Protein AF-A0A401TUB6-F1 (afdb_monomer)

Sequence (70 aa):
HWCEQTVELSRVEVISPRAEAQVPCASLYHYKLNGWRLDQEKMRAVYGGDNGISQYYTQSGPEALCFVHK

Organism: Chiloscyllium punctatum (NCBI:txid137246)

Radius of gyration: 20.33 Å; Cα contacts (8 Å, |Δi|>4): 69; chains: 1; bounding box: 29×37×64 Å

Mean predicted aligned error: 9.33 Å

pLDDT: mean 88.42, std 14.56, range [48.28, 98.0]

Structure (mmCIF, N/CA/C/O backbone):
data_AF-A0A401TUB6-F1
#
_entry.id   AF-A0A401TUB6-F1
#
loop_
_atom_site.group_PDB
_atom_site.id
_atom_site.type_symbol
_atom_site.label_atom_id
_atom_site.label_alt_id
_atom_site.label_comp_id
_atom_site.label_asym_id
_atom_site.label_entity_id
_atom_site.label_seq_id
_atom_site.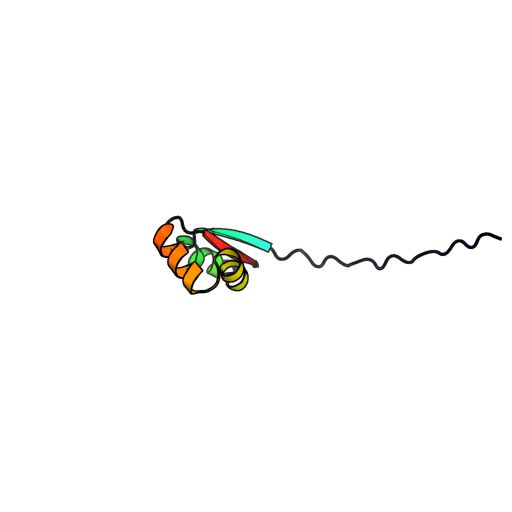pdbx_PDB_ins_code
_atom_site.Cartn_x
_atom_site.Cartn_y
_atom_site.Cartn_z
_atom_site.occupancy
_atom_site.B_iso_or_equiv
_atom_site.auth_seq_id
_atom_site.auth_comp_id
_atom_site.auth_asym_id
_atom_site.auth_atom_id
_atom_site.pdbx_PDB_model_num
ATOM 1 N N . HIS A 1 1 ? 21.212 -33.235 52.177 1.00 48.28 1 HIS A N 1
ATOM 2 C CA . HIS A 1 1 ? 20.726 -31.852 52.018 1.00 48.28 1 HIS A CA 1
ATOM 3 C C . HIS A 1 1 ? 20.569 -31.574 50.534 1.00 48.28 1 HIS A C 1
ATOM 5 O O . HIS A 1 1 ? 21.574 -31.516 49.842 1.00 48.28 1 HIS A O 1
ATOM 11 N N . TRP A 1 2 ? 19.336 -31.519 50.035 1.00 59.19 2 TRP A N 1
ATOM 12 C CA . TRP A 1 2 ? 19.031 -31.061 48.678 1.00 59.19 2 TRP A CA 1
ATOM 13 C C . TRP A 1 2 ? 18.346 -29.708 48.822 1.00 59.19 2 TRP A C 1
ATOM 15 O O . TRP A 1 2 ? 17.436 -29.573 49.635 1.00 59.19 2 TRP A O 1
ATOM 25 N N . CYS A 1 3 ? 18.864 -28.704 48.124 1.00 66.44 3 CYS A N 1
ATOM 26 C CA . CYS A 1 3 ? 18.315 -27.358 48.147 1.00 66.44 3 CYS A CA 1
ATOM 27 C C . CYS A 1 3 ? 17.352 -27.240 46.966 1.00 66.44 3 CYS A C 1
ATOM 29 O O . CYS A 1 3 ? 17.775 -27.373 45.817 1.00 66.44 3 CYS A O 1
ATOM 31 N N . GLU A 1 4 ? 16.071 -27.024 47.243 1.00 67.38 4 GLU A N 1
ATOM 32 C CA . GLU A 1 4 ? 15.107 -26.624 46.223 1.00 67.38 4 GLU A CA 1
ATOM 33 C C . GLU A 1 4 ? 15.297 -25.130 45.966 1.00 67.38 4 GLU A C 1
ATOM 35 O O . GLU A 1 4 ? 14.965 -24.285 46.795 1.00 67.38 4 GLU A O 1
ATOM 40 N N . GLN A 1 5 ? 15.907 -24.804 44.828 1.00 64.69 5 GLN A N 1
ATOM 41 C CA . GLN A 1 5 ? 16.046 -23.430 44.373 1.00 64.69 5 GLN A CA 1
ATOM 42 C C . GLN A 1 5 ? 14.819 -23.077 43.531 1.00 64.69 5 GLN A C 1
ATOM 44 O O . GLN A 1 5 ? 14.706 -23.483 42.374 1.00 64.69 5 GLN A O 1
ATOM 49 N N . THR A 1 6 ? 13.887 -22.331 44.115 1.00 65.75 6 THR A N 1
ATOM 50 C CA . THR A 1 6 ? 12.706 -21.832 43.405 1.00 65.75 6 THR A CA 1
ATOM 51 C C . THR A 1 6 ? 13.143 -20.733 42.439 1.00 65.75 6 THR A C 1
ATOM 53 O O . THR A 1 6 ? 13.451 -19.616 42.848 1.00 65.75 6 THR A O 1
ATOM 56 N N . VAL A 1 7 ? 13.231 -21.060 41.149 1.00 68.81 7 VAL A N 1
ATOM 57 C CA . VAL A 1 7 ? 13.496 -20.081 40.089 1.00 68.81 7 VAL A CA 1
ATOM 58 C C . VAL A 1 7 ? 12.207 -19.316 39.823 1.00 68.81 7 VAL A C 1
ATOM 60 O O . VAL A 1 7 ? 11.241 -19.863 39.292 1.00 68.81 7 VAL A O 1
ATOM 63 N N . GLU A 1 8 ? 12.192 -18.046 40.207 1.00 58.00 8 GLU A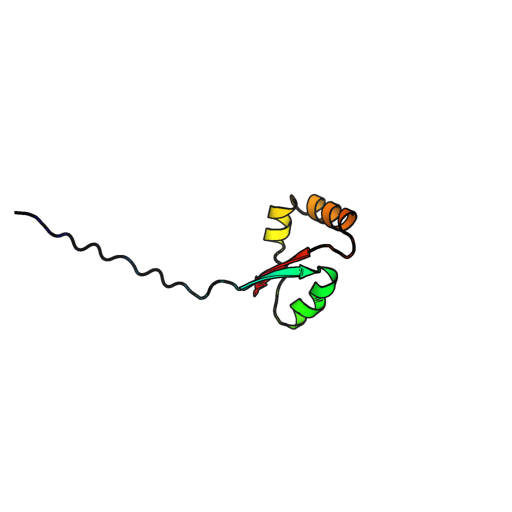 N 1
ATOM 64 C CA . GLU A 1 8 ? 11.104 -17.131 39.896 1.00 58.00 8 GLU A CA 1
ATOM 65 C C . GLU A 1 8 ? 11.168 -16.808 38.394 1.00 58.00 8 GLU A C 1
ATOM 67 O O . GLU A 1 8 ? 11.983 -16.010 37.930 1.00 58.00 8 GLU A O 1
ATOM 72 N N . LEU A 1 9 ? 10.363 -17.522 37.604 1.00 61.91 9 LEU A N 1
ATOM 73 C CA . LEU A 1 9 ? 10.203 -17.263 36.176 1.00 61.91 9 LEU A CA 1
ATOM 74 C C . LEU A 1 9 ? 9.591 -15.871 36.016 1.00 61.91 9 LEU A C 1
ATOM 76 O O . LEU A 1 9 ? 8.409 -15.668 36.298 1.00 61.91 9 LEU A O 1
ATOM 80 N N . SER A 1 10 ? 10.397 -14.911 35.565 1.00 64.19 10 SER A N 1
ATOM 81 C CA . SER A 1 10 ? 9.919 -13.582 35.206 1.00 64.19 10 SER A CA 1
ATOM 82 C C . SER A 1 10 ? 8.810 -13.720 34.161 1.00 64.19 10 SER A C 1
ATOM 84 O O . SER A 1 10 ? 9.011 -14.179 33.035 1.00 64.19 10 SER A O 1
ATOM 86 N N . ARG A 1 11 ? 7.586 -13.374 34.562 1.00 61.31 11 ARG A N 1
ATOM 87 C CA . ARG A 1 11 ? 6.412 -13.423 33.696 1.00 61.31 11 ARG A CA 1
ATOM 88 C C . ARG A 1 11 ? 6.565 -12.335 32.639 1.00 61.31 11 ARG A C 1
ATOM 90 O O . ARG A 1 11 ? 6.380 -11.159 32.933 1.00 61.31 11 ARG A O 1
ATOM 97 N N . VAL A 1 12 ? 6.918 -12.726 31.417 1.00 64.12 12 VAL A N 1
ATOM 98 C CA . VAL A 1 12 ? 6.909 -11.818 30.267 1.00 64.12 12 VAL A CA 1
ATOM 99 C C . VAL A 1 12 ? 5.459 -11.414 30.018 1.00 64.12 12 VAL A C 1
ATOM 101 O O . VAL A 1 12 ? 4.639 -12.220 29.577 1.00 64.12 12 VAL A O 1
ATOM 104 N N . GLU A 1 13 ? 5.124 -10.172 30.351 1.00 64.19 13 GLU A N 1
ATOM 105 C CA . GLU A 1 13 ? 3.854 -9.570 29.969 1.00 64.19 13 GLU A CA 1
ATOM 106 C C . GLU A 1 13 ? 3.843 -9.409 28.446 1.00 64.19 13 GLU A C 1
ATOM 108 O O . GLU A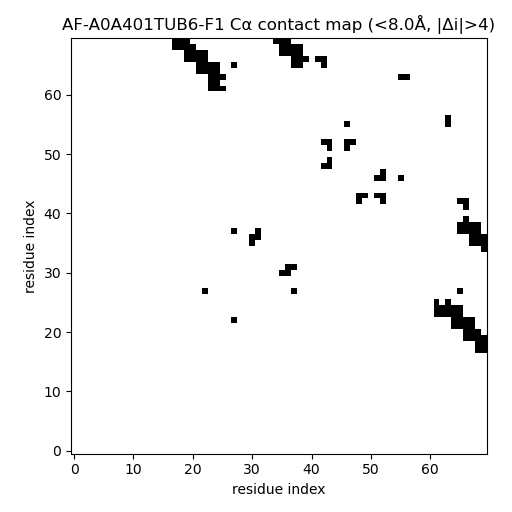 1 13 ? 4.538 -8.565 27.881 1.00 64.19 13 GLU A O 1
ATOM 113 N N . VAL A 1 14 ? 3.079 -10.261 27.758 1.00 63.41 14 VAL A N 1
ATOM 114 C CA . VAL A 1 14 ? 2.832 -10.116 26.322 1.00 63.41 14 VAL A CA 1
ATOM 115 C C . VAL A 1 14 ? 1.876 -8.941 26.145 1.00 63.41 14 VAL A C 1
ATOM 117 O O . VAL A 1 14 ? 0.655 -9.098 26.184 1.00 63.41 14 VAL A O 1
ATOM 120 N N . ILE A 1 15 ? 2.439 -7.745 25.981 1.00 62.56 15 ILE A N 1
ATOM 121 C CA . ILE A 1 15 ? 1.709 -6.582 25.472 1.00 62.56 15 ILE A CA 1
ATOM 122 C C . ILE A 1 15 ? 1.155 -6.998 24.103 1.00 62.56 15 ILE A C 1
ATOM 124 O O . ILE A 1 15 ? 1.890 -7.591 23.314 1.00 62.56 15 ILE A O 1
ATOM 128 N N . SER A 1 16 ? -0.145 -6.787 23.866 1.00 63.59 16 SER A N 1
ATOM 129 C CA . SER A 1 16 ? -0.890 -7.352 22.728 1.00 63.59 16 SER A CA 1
ATOM 130 C C . SER A 1 16 ? -0.069 -7.373 21.428 1.00 63.59 16 SER A C 1
ATOM 132 O O . SER A 1 16 ? 0.493 -6.327 21.083 1.00 63.59 16 SER A O 1
ATOM 134 N N . PRO A 1 17 ? -0.009 -8.501 20.689 1.00 73.12 17 PRO A N 1
ATOM 135 C CA . PRO A 1 17 ? 0.781 -8.577 19.466 1.00 73.12 17 PRO A CA 1
ATOM 136 C C . PRO A 1 17 ? 0.364 -7.466 18.505 1.00 73.12 17 PRO A C 1
ATOM 138 O O . PRO A 1 17 ? -0.829 -7.280 18.258 1.00 73.12 17 PRO A O 1
ATOM 141 N N . ARG A 1 18 ? 1.347 -6.734 17.971 1.00 83.88 18 ARG A N 1
ATOM 142 C CA . ARG A 1 18 ? 1.154 -5.794 16.859 1.00 83.88 18 ARG A CA 1
ATOM 143 C C . ARG A 1 18 ? 0.320 -6.490 15.782 1.00 83.88 18 ARG A C 1
ATOM 145 O O . ARG A 1 18 ? 0.672 -7.592 15.359 1.00 83.88 18 ARG A O 1
ATOM 152 N N . ALA A 1 19 ? -0.791 -5.887 15.366 1.00 89.75 19 ALA A N 1
ATOM 153 C CA . ALA A 1 19 ? -1.624 -6.497 14.339 1.00 89.75 19 ALA A CA 1
ATOM 154 C C . ALA A 1 19 ? -0.921 -6.313 12.992 1.00 89.75 19 ALA A C 1
ATOM 156 O O . ALA A 1 19 ? -0.611 -5.187 12.619 1.00 89.75 19 ALA A O 1
ATOM 157 N N . GLU A 1 20 ? -0.663 -7.397 12.263 1.00 94.62 20 GLU A N 1
ATOM 158 C CA . GLU A 1 20 ? 0.021 -7.378 10.965 1.00 94.62 20 GLU A CA 1
ATOM 159 C C . GLU A 1 20 ? -0.824 -8.075 9.895 1.00 94.62 20 GLU A C 1
ATOM 161 O O . GLU A 1 20 ? -1.489 -9.073 10.172 1.00 94.62 20 GLU A O 1
ATOM 166 N N . ALA A 1 21 ? -0.793 -7.565 8.663 1.00 95.81 21 ALA A N 1
ATOM 167 C CA . ALA A 1 21 ? -1.503 -8.158 7.532 1.00 95.81 21 ALA A CA 1
ATOM 168 C C . ALA A 1 21 ? -0.771 -7.929 6.201 1.00 95.81 21 ALA A C 1
ATOM 170 O O . ALA A 1 21 ? 0.017 -6.993 6.059 1.00 95.81 21 ALA A O 1
ATOM 171 N N . GLN A 1 22 ? -1.064 -8.780 5.214 1.00 97.31 22 GLN A N 1
ATOM 172 C CA . GLN A 1 22 ? -0.752 -8.543 3.803 1.00 97.31 22 GLN A CA 1
ATOM 173 C C . GLN A 1 22 ? -2.032 -8.140 3.082 1.00 97.31 22 GLN A C 1
ATOM 175 O O . GLN A 1 22 ? -3.064 -8.792 3.235 1.00 97.31 22 GLN A O 1
ATOM 180 N N . VAL A 1 23 ? -1.970 -7.054 2.321 1.00 97.31 23 VAL A N 1
ATOM 181 C CA . VAL A 1 23 ? -3.135 -6.471 1.647 1.00 97.31 23 VAL A CA 1
ATOM 182 C C . VAL A 1 23 ? -2.762 -6.085 0.222 1.00 97.31 23 VAL A C 1
ATOM 184 O O . VAL A 1 23 ? -1.596 -5.769 -0.012 1.00 97.31 23 VAL A O 1
ATOM 187 N N . PRO A 1 24 ? -3.704 -6.031 -0.732 1.00 97.69 24 PRO A N 1
ATOM 188 C CA . PRO A 1 24 ? -3.424 -5.455 -2.041 1.00 97.69 24 PRO A CA 1
ATOM 189 C C . PRO A 1 24 ? -2.897 -4.026 -1.891 1.00 97.69 24 PRO A C 1
ATOM 191 O O . PRO A 1 24 ? -3.546 -3.182 -1.263 1.00 97.69 24 PRO A O 1
ATOM 194 N N . CYS A 1 25 ? -1.741 -3.727 -2.482 1.00 96.44 25 CYS A N 1
ATOM 195 C CA . CYS A 1 25 ? -1.151 -2.390 -2.448 1.00 96.44 25 CYS A CA 1
ATOM 196 C C . CYS A 1 25 ? -2.104 -1.340 -3.038 1.00 96.44 25 CYS A C 1
ATOM 198 O O . CYS A 1 25 ? -2.169 -0.217 -2.539 1.00 96.44 25 CYS A O 1
ATOM 200 N N . ALA A 1 26 ? -2.919 -1.723 -4.027 1.00 95.88 26 ALA A N 1
ATOM 201 C CA . ALA A 1 26 ? -3.975 -0.880 -4.591 1.00 95.88 26 ALA A CA 1
ATOM 202 C C . ALA A 1 26 ? -5.036 -0.451 -3.555 1.00 95.88 26 ALA A C 1
ATOM 204 O O . ALA A 1 26 ? -5.632 0.616 -3.678 1.00 95.88 26 ALA A O 1
ATOM 205 N N . SER A 1 27 ? -5.249 -1.244 -2.502 1.00 96.75 27 SER A N 1
ATOM 206 C CA . SER A 1 27 ? -6.200 -0.946 -1.422 1.00 96.75 27 SER A CA 1
ATOM 207 C C . SER A 1 27 ? -5.562 -0.226 -0.230 1.00 96.75 27 SER A C 1
ATOM 209 O O . SER A 1 27 ? -6.256 0.087 0.740 1.00 96.75 27 SER A O 1
ATOM 211 N N . LEU A 1 28 ? -4.259 0.081 -0.276 1.00 96.12 28 LEU A N 1
ATOM 212 C CA . LEU A 1 28 ? -3.514 0.642 0.856 1.00 96.12 28 LEU A CA 1
ATOM 213 C C . LEU A 1 28 ? -4.132 1.942 1.397 1.00 96.12 28 LEU A C 1
ATOM 215 O O . LEU A 1 28 ? -4.0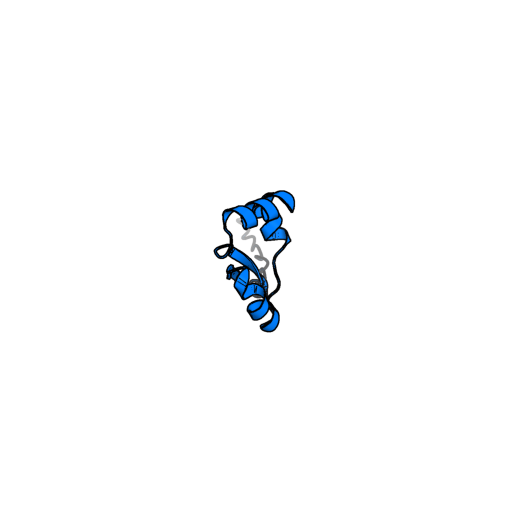86 2.187 2.601 1.00 96.12 28 LEU A O 1
ATOM 219 N N . TYR A 1 29 ? -4.739 2.761 0.533 1.00 96.62 29 TYR A N 1
ATOM 220 C CA . TYR A 1 29 ? -5.440 3.977 0.951 1.00 96.62 29 TYR A CA 1
ATOM 221 C C . TYR A 1 29 ? -6.589 3.681 1.931 1.00 96.62 29 TYR A C 1
ATOM 223 O O . TYR A 1 29 ? -6.666 4.311 2.985 1.00 96.62 29 TYR A O 1
ATOM 231 N N . HIS A 1 30 ? -7.421 2.669 1.658 1.00 97.75 30 HIS A N 1
ATOM 232 C CA . HIS A 1 30 ? -8.508 2.269 2.560 1.00 97.75 30 HIS A CA 1
ATOM 233 C C . HIS A 1 30 ? -7.980 1.754 3.902 1.00 97.75 30 HIS A C 1
ATOM 235 O O . HIS A 1 30 ? -8.524 2.084 4.954 1.00 97.75 30 HIS A O 1
ATOM 241 N N . TYR A 1 31 ? -6.887 0.988 3.895 1.00 97.38 31 TYR A N 1
ATOM 242 C CA . TYR A 1 31 ? -6.260 0.516 5.132 1.00 97.38 31 TYR A CA 1
ATOM 243 C C . TYR A 1 31 ? -5.692 1.675 5.959 1.00 97.38 31 TYR A C 1
ATOM 245 O O . TYR A 1 31 ? -5.916 1.721 7.172 1.0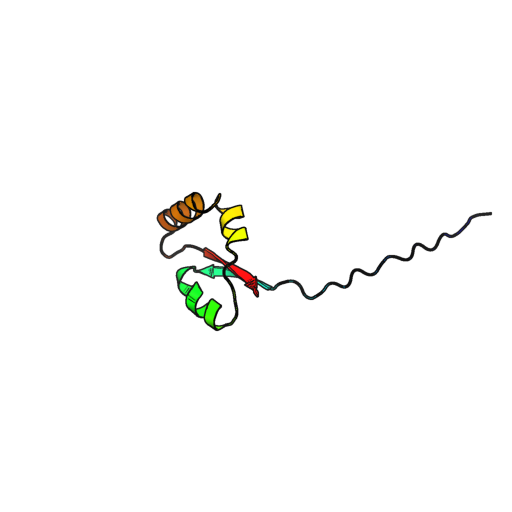0 97.38 31 TYR A O 1
ATOM 253 N N . LYS A 1 32 ? -5.054 2.660 5.311 1.00 97.00 32 LYS A N 1
ATOM 254 C CA . LYS A 1 32 ? -4.579 3.884 5.974 1.00 97.00 32 LYS A CA 1
ATOM 255 C C . LYS A 1 32 ? -5.710 4.645 6.669 1.00 97.00 32 LYS A C 1
ATOM 257 O O . LYS A 1 32 ? -5.538 5.050 7.816 1.00 97.00 32 LYS A O 1
ATOM 262 N N . LEU A 1 33 ? -6.877 4.773 6.031 1.00 97.94 33 LEU A N 1
ATOM 263 C CA . LEU A 1 33 ? -8.060 5.392 6.650 1.00 97.94 33 LEU A CA 1
ATOM 264 C C . LEU A 1 33 ? -8.563 4.628 7.888 1.00 97.94 33 LEU A C 1
ATOM 266 O O . LEU A 1 33 ? -9.108 5.237 8.802 1.00 97.94 33 LEU A O 1
ATOM 270 N N . ASN A 1 34 ? -8.331 3.315 7.960 1.00 96.62 34 ASN A N 1
ATOM 271 C CA . ASN A 1 34 ? -8.708 2.461 9.094 1.00 96.62 34 ASN A CA 1
ATOM 272 C C . ASN A 1 34 ? -7.616 2.352 10.185 1.00 96.62 34 ASN A C 1
ATOM 274 O O . ASN A 1 34 ? -7.687 1.498 11.082 1.00 96.62 34 ASN A O 1
ATOM 278 N N . GLY A 1 35 ? -6.601 3.219 10.124 1.00 96.00 35 GLY A N 1
ATOM 279 C CA . GLY A 1 35 ? -5.530 3.320 11.116 1.00 96.00 35 GLY A CA 1
ATOM 280 C C . GLY A 1 35 ? -4.361 2.358 10.904 1.00 96.00 35 GLY A C 1
ATOM 281 O O . GLY A 1 35 ? -3.505 2.263 11.779 1.00 96.00 35 GLY A O 1
ATOM 282 N N . TRP A 1 36 ? -4.306 1.658 9.770 1.00 97.62 36 TRP A N 1
ATOM 283 C CA . TRP A 1 36 ? -3.157 0.828 9.415 1.00 97.62 36 TRP A CA 1
ATOM 284 C C . TRP A 1 36 ? -2.030 1.666 8.815 1.00 97.62 36 TRP A C 1
ATOM 286 O O . TRP A 1 36 ? -2.253 2.698 8.177 1.00 97.62 36 TRP A O 1
ATOM 296 N N . ARG A 1 37 ? -0.796 1.197 8.972 1.00 97.38 37 ARG A N 1
ATOM 297 C CA . ARG A 1 37 ? 0.403 1.825 8.410 1.00 97.38 37 ARG A CA 1
ATOM 298 C C . ARG A 1 37 ? 1.129 0.833 7.514 1.00 97.38 37 ARG A C 1
ATOM 300 O O . ARG A 1 37 ? 1.157 -0.354 7.813 1.00 97.38 37 ARG A O 1
ATOM 307 N N . LEU A 1 38 ? 1.702 1.327 6.414 1.00 97.44 38 LEU A N 1
ATOM 308 C CA . LEU A 1 38 ? 2.574 0.529 5.551 1.00 97.44 38 LEU A CA 1
ATOM 309 C C . LEU A 1 38 ? 3.846 0.181 6.323 1.00 97.44 38 LEU A C 1
ATOM 311 O O . LEU A 1 38 ? 4.547 1.086 6.778 1.00 97.44 38 LEU A O 1
ATOM 315 N N . ASP A 1 39 ? 4.161 -1.104 6.409 1.00 97.25 39 ASP A N 1
ATOM 316 C CA . ASP A 1 39 ? 5.402 -1.581 7.000 1.00 97.25 39 ASP A CA 1
ATOM 317 C C . ASP A 1 39 ? 6.539 -1.508 5.972 1.00 97.25 39 ASP A C 1
ATOM 319 O O . ASP A 1 39 ? 6.874 -2.481 5.298 1.00 97.25 39 ASP A O 1
ATOM 323 N N . GLN A 1 40 ? 7.106 -0.312 5.794 1.00 96.38 40 GLN A N 1
ATOM 324 C CA . GLN A 1 40 ? 8.175 -0.101 4.814 1.00 96.38 40 GLN A CA 1
ATOM 325 C C . GLN A 1 40 ? 9.433 -0.908 5.133 1.00 96.38 40 GLN A C 1
ATOM 327 O O . GLN A 1 40 ? 10.132 -1.327 4.214 1.00 96.38 40 GLN A O 1
ATOM 332 N N . GLU A 1 41 ? 9.738 -1.117 6.412 1.00 97.00 41 GLU A N 1
ATOM 333 C CA . GLU A 1 41 ? 10.902 -1.902 6.818 1.00 97.00 41 GLU A CA 1
ATOM 334 C C . GLU A 1 41 ? 10.722 -3.359 6.412 1.00 97.00 41 GLU A C 1
ATOM 336 O O . GLU A 1 41 ? 11.617 -3.928 5.786 1.00 97.00 41 GLU A O 1
ATOM 341 N N . LYS A 1 42 ? 9.537 -3.930 6.644 1.00 96.88 42 LYS A N 1
ATOM 342 C CA . LYS A 1 42 ? 9.212 -5.283 6.188 1.00 96.88 42 LYS A CA 1
ATOM 343 C C . LYS A 1 42 ? 9.192 -5.390 4.665 1.00 96.88 42 LYS A C 1
ATOM 345 O O . LYS A 1 42 ? 9.732 -6.354 4.130 1.00 96.88 42 LYS A O 1
ATOM 350 N N . MET A 1 43 ? 8.670 -4.385 3.952 1.00 97.81 43 MET A N 1
ATOM 351 C CA . MET A 1 43 ? 8.771 -4.331 2.485 1.00 97.81 43 MET A CA 1
ATOM 352 C C . MET A 1 43 ? 10.240 -4.354 2.029 1.00 97.81 43 MET A C 1
ATOM 354 O O . MET A 1 43 ? 10.600 -5.140 1.156 1.00 97.81 43 MET A O 1
ATOM 358 N N . ARG A 1 44 ? 11.114 -3.540 2.638 1.00 97.88 44 ARG A N 1
ATOM 359 C CA . ARG A 1 44 ? 12.548 -3.503 2.296 1.00 97.88 44 ARG A CA 1
ATOM 360 C C . ARG A 1 44 ? 13.243 -4.818 2.630 1.00 97.88 44 ARG A C 1
ATOM 362 O O . ARG A 1 44 ? 14.047 -5.283 1.830 1.00 97.88 44 ARG A O 1
ATOM 369 N N . ALA A 1 45 ? 12.928 -5.418 3.773 1.00 97.81 45 ALA A N 1
ATOM 370 C CA . ALA A 1 45 ? 13.511 -6.685 4.196 1.00 97.81 45 ALA A CA 1
ATOM 371 C C . ALA A 1 45 ? 13.122 -7.838 3.258 1.00 97.81 45 ALA A C 1
ATOM 373 O O . ALA A 1 45 ? 13.973 -8.652 2.913 1.00 97.81 45 ALA A O 1
ATOM 374 N N . VAL A 1 46 ? 11.860 -7.891 2.817 1.00 97.62 46 VAL A N 1
ATOM 375 C CA . VAL A 1 46 ? 11.353 -8.963 1.946 1.00 97.62 46 VAL A CA 1
ATOM 376 C C . VAL A 1 46 ? 11.813 -8.794 0.500 1.00 97.62 46 VAL A C 1
ATOM 378 O O . VAL A 1 46 ? 12.191 -9.777 -0.132 1.00 97.62 46 VAL A O 1
ATOM 381 N N . TYR A 1 47 ? 11.797 -7.568 -0.029 1.00 97.19 47 TYR A N 1
ATOM 382 C CA . TYR A 1 47 ? 12.059 -7.331 -1.452 1.00 97.19 47 TYR A CA 1
ATOM 383 C C . TYR A 1 47 ? 13.484 -6.861 -1.761 1.00 97.19 47 TYR A C 1
ATOM 385 O O . TYR A 1 47 ? 13.828 -6.761 -2.930 1.00 97.19 47 TYR A O 1
ATOM 393 N N . GLY A 1 48 ? 14.336 -6.610 -0.763 1.00 96.00 48 GLY A N 1
ATOM 394 C CA . GLY A 1 48 ? 15.733 -6.211 -0.988 1.00 96.00 48 GLY A CA 1
ATOM 395 C C . GLY A 1 48 ? 15.928 -4.701 -1.156 1.00 96.00 48 GLY A C 1
ATOM 396 O O . GLY A 1 48 ? 16.665 -4.248 -2.031 1.00 96.00 48 GLY A O 1
ATOM 397 N N 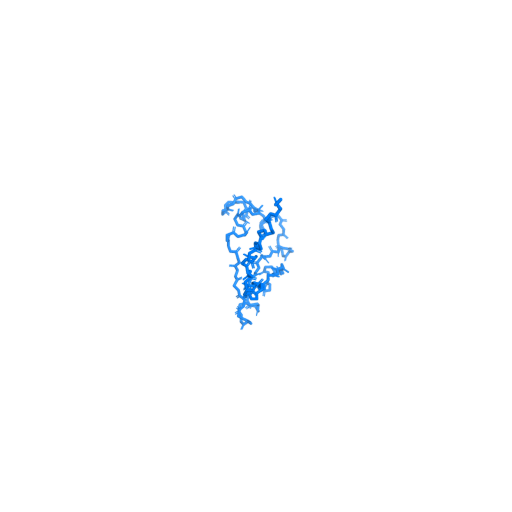. GLY A 1 49 ? 15.269 -3.906 -0.313 1.00 96.94 49 GLY A N 1
ATOM 398 C CA . GLY A 1 49 ? 15.369 -2.446 -0.306 1.00 96.94 49 GLY A CA 1
ATOM 399 C C . GLY A 1 49 ? 14.496 -1.760 -1.360 1.00 96.94 49 GLY A C 1
ATOM 400 O O . GLY A 1 49 ? 13.642 -2.377 -1.991 1.00 96.94 49 G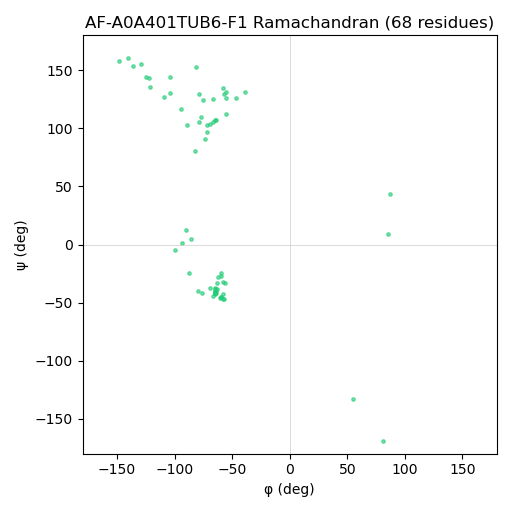LY A O 1
ATOM 401 N N . ASP A 1 50 ? 14.707 -0.457 -1.552 1.00 97.06 50 ASP A N 1
ATOM 402 C CA . ASP A 1 50 ? 13.831 0.375 -2.393 1.00 97.06 50 ASP A CA 1
ATOM 403 C C . ASP A 1 50 ? 13.866 -0.030 -3.878 1.00 97.06 50 ASP A C 1
ATOM 405 O O . ASP A 1 50 ? 12.825 -0.064 -4.537 1.00 97.06 50 ASP A O 1
ATOM 409 N N . ASN A 1 51 ? 15.038 -0.416 -4.395 1.00 97.75 51 ASN A N 1
ATOM 410 C CA . ASN A 1 51 ? 15.173 -0.908 -5.772 1.00 97.75 51 ASN A CA 1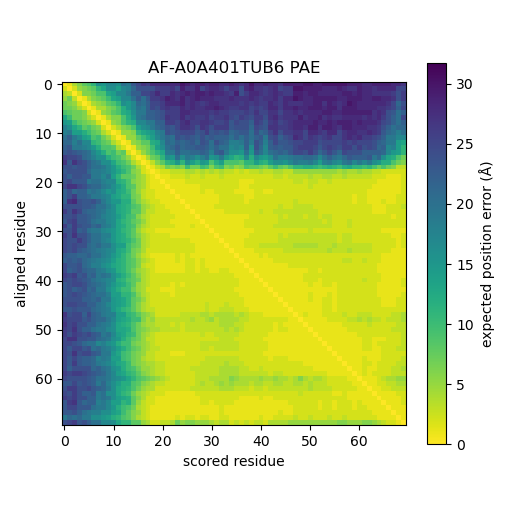
ATOM 411 C C . ASN A 1 51 ? 14.402 -2.215 -5.982 1.00 97.75 51 ASN A C 1
ATOM 413 O O . ASN A 1 51 ? 13.720 -2.380 -6.993 1.00 97.75 51 ASN A O 1
ATOM 417 N N . GLY A 1 52 ? 14.477 -3.123 -5.010 1.00 97.81 52 GLY A N 1
ATOM 418 C CA . GLY A 1 52 ? 13.763 -4.390 -5.058 1.00 97.81 52 GLY A CA 1
ATOM 419 C C . GLY A 1 52 ? 12.249 -4.227 -4.929 1.00 97.81 52 GLY A C 1
ATOM 420 O O . GLY A 1 52 ? 11.502 -4.871 -5.661 1.00 97.81 52 GLY A O 1
ATOM 421 N N . ILE A 1 53 ? 11.783 -3.283 -4.103 1.00 97.69 53 ILE A N 1
ATOM 422 C CA . ILE A 1 53 ? 10.363 -2.897 -4.036 1.00 97.69 53 ILE A CA 1
ATOM 423 C C . ILE A 1 53 ? 9.878 -2.356 -5.389 1.00 97.69 53 ILE A C 1
ATOM 425 O O . ILE A 1 53 ? 8.818 -2.751 -5.873 1.00 97.69 53 ILE A O 1
ATOM 429 N N . SER A 1 54 ? 10.652 -1.469 -6.020 1.00 97.19 54 SER A N 1
ATOM 430 C CA . SER A 1 54 ? 10.310 -0.914 -7.336 1.00 97.19 54 SER A CA 1
ATOM 431 C C . SER A 1 54 ? 10.188 -2.009 -8.405 1.00 97.19 54 SER A C 1
ATOM 433 O O . SER A 1 54 ? 9.209 -2.064 -9.160 1.00 97.19 54 SER A O 1
ATOM 435 N N . GLN A 1 55 ? 11.146 -2.941 -8.429 1.00 98.00 55 GLN A N 1
ATOM 436 C CA . GLN A 1 55 ? 11.118 -4.080 -9.342 1.00 98.00 55 GLN A CA 1
ATOM 437 C C . GLN A 1 55 ? 9.931 -5.013 -9.056 1.00 98.00 55 GLN A C 1
ATOM 439 O O . GLN A 1 55 ? 9.244 -5.427 -9.990 1.00 98.00 55 GLN A O 1
ATOM 444 N N . TYR A 1 56 ? 9.646 -5.287 -7.781 1.00 97.56 56 TYR A N 1
ATOM 445 C CA . TYR A 1 56 ? 8.499 -6.083 -7.350 1.00 97.56 56 TYR A CA 1
ATOM 446 C C . TYR A 1 56 ? 7.170 -5.500 -7.848 1.00 97.56 56 TYR A C 1
ATOM 448 O O . TYR A 1 56 ? 6.354 -6.231 -8.415 1.00 97.56 56 TYR A O 1
ATOM 456 N N . TYR A 1 57 ? 6.968 -4.187 -7.705 1.00 95.94 57 TYR A N 1
ATOM 457 C CA . TYR A 1 57 ? 5.770 -3.519 -8.219 1.00 95.94 57 TYR A CA 1
ATOM 458 C C . TYR A 1 57 ? 5.681 -3.565 -9.742 1.00 95.94 57 TYR A C 1
ATOM 460 O O . TYR A 1 57 ? 4.597 -3.774 -10.280 1.00 95.94 57 TYR A O 1
ATOM 468 N N . THR A 1 58 ? 6.811 -3.430 -10.439 1.00 96.94 58 THR A N 1
ATOM 469 C CA . THR A 1 58 ? 6.852 -3.530 -11.906 1.00 96.94 58 THR A CA 1
ATOM 470 C C . THR A 1 58 ? 6.438 -4.924 -12.389 1.00 96.94 58 THR A C 1
ATOM 472 O O . THR A 1 58 ? 5.739 -5.041 -13.391 1.00 96.94 58 THR A O 1
ATOM 475 N N . GLN A 1 59 ? 6.841 -5.979 -11.675 1.00 96.94 59 GLN A N 1
ATOM 476 C CA . GLN A 1 59 ? 6.525 -7.367 -12.033 1.00 96.94 59 GLN A CA 1
ATOM 477 C C . GLN A 1 59 ? 5.107 -7.784 -11.629 1.00 96.94 59 GLN A C 1
ATOM 479 O O . GLN A 1 59 ? 4.440 -8.489 -12.379 1.00 96.94 59 GLN A O 1
ATOM 484 N N . SER A 1 60 ? 4.653 -7.361 -10.448 1.00 96.56 60 SER A N 1
ATOM 485 C CA . SER A 1 60 ? 3.371 -7.801 -9.876 1.00 96.56 60 SER A CA 1
ATOM 486 C C . SER A 1 60 ? 2.192 -6.940 -10.325 1.00 96.56 60 SER A C 1
ATOM 488 O O . SER A 1 60 ? 1.050 -7.398 -10.318 1.00 96.56 60 SER A O 1
ATOM 490 N N . GLY A 1 61 ? 2.448 -5.686 -10.711 1.00 94.12 61 GLY A N 1
ATOM 491 C CA . GLY A 1 61 ? 1.421 -4.764 -11.176 1.00 94.12 61 GLY A CA 1
ATOM 492 C C . GLY A 1 61 ? 0.276 -4.597 -10.160 1.00 94.12 61 GLY A C 1
ATOM 493 O O . GLY A 1 61 ? 0.543 -4.399 -8.971 1.00 94.12 61 GLY A O 1
ATOM 494 N N . PRO A 1 62 ? -0.997 -4.674 -10.596 1.00 93.00 62 PRO A N 1
ATOM 495 C CA . PRO A 1 62 ? -2.167 -4.538 -9.719 1.00 93.00 62 PRO A CA 1
ATOM 496 C C . PRO A 1 62 ? -2.254 -5.576 -8.591 1.00 93.00 62 PRO A C 1
ATOM 498 O O . PRO A 1 62 ? -2.846 -5.285 -7.553 1.00 93.00 62 PRO A O 1
ATOM 501 N N . GLU A 1 63 ? -1.634 -6.745 -8.768 1.00 96.19 63 GLU A N 1
ATOM 502 C CA . GLU A 1 63 ? -1.653 -7.853 -7.803 1.00 96.19 63 GLU A CA 1
ATOM 503 C C . GLU A 1 63 ? -0.567 -7.720 -6.722 1.00 96.19 63 GLU A C 1
ATOM 505 O O . GLU A 1 63 ? -0.390 -8.610 -5.889 1.00 96.19 63 GLU A O 1
ATOM 510 N N . ALA A 1 64 ? 0.185 -6.612 -6.714 1.00 97.44 64 ALA A N 1
ATOM 511 C CA . ALA A 1 64 ? 1.173 -6.348 -5.679 1.00 97.44 64 ALA A CA 1
ATOM 512 C C . ALA A 1 64 ? 0.529 -6.329 -4.282 1.00 97.44 64 ALA A C 1
ATOM 514 O O . ALA A 1 64 ? -0.492 -5.676 -4.047 1.00 97.44 64 ALA A O 1
ATOM 515 N N . LEU A 1 65 ? 1.179 -6.999 -3.335 1.00 98.00 65 LEU A N 1
ATOM 516 C CA . LEU A 1 65 ? 0.814 -7.054 -1.929 1.00 98.00 65 LEU A CA 1
ATOM 517 C C . LEU A 1 65 ? 1.746 -6.170 -1.101 1.00 98.00 65 LEU A C 1
ATOM 519 O O . LEU A 1 65 ? 2.941 -6.051 -1.361 1.00 98.00 65 LEU A O 1
ATOM 523 N N . CYS A 1 66 ? 1.170 -5.547 -0.083 1.00 97.88 66 CYS A N 1
ATOM 524 C CA . CYS A 1 66 ? 1.834 -4.645 0.837 1.00 97.88 66 CYS A CA 1
ATOM 525 C C . CYS A 1 66 ? 1.680 -5.179 2.260 1.00 97.88 66 CYS A C 1
ATOM 527 O O . CYS A 1 66 ? 0.584 -5.566 2.673 1.00 97.88 66 CYS A O 1
ATOM 529 N N . PHE A 1 67 ? 2.765 -5.151 3.030 1.00 98.00 67 PHE A N 1
ATOM 530 C CA . PHE A 1 67 ? 2.716 -5.428 4.461 1.00 98.00 67 PHE A CA 1
ATOM 531 C C . PHE A 1 67 ? 2.201 -4.200 5.209 1.00 98.00 67 PHE A C 1
ATOM 533 O O . PHE A 1 67 ? 2.699 -3.090 5.016 1.00 98.00 67 PHE A O 1
ATOM 540 N N . VAL A 1 68 ? 1.208 -4.389 6.071 1.00 97.75 68 VAL A N 1
ATOM 541 C CA . VAL A 1 68 ? 0.651 -3.332 6.916 1.00 97.75 68 VAL A CA 1
ATOM 542 C C . VAL A 1 68 ? 0.600 -3.765 8.368 1.00 97.75 68 VAL A C 1
ATOM 544 O O . VAL A 1 68 ? 0.523 -4.956 8.668 1.00 97.75 68 VAL A O 1
ATOM 547 N N . HIS A 1 69 ? 0.601 -2.787 9.268 1.00 96.06 69 HIS A N 1
ATOM 548 C CA . HIS A 1 69 ? 0.465 -3.032 10.694 1.00 96.06 69 HIS A CA 1
ATOM 549 C C . HIS A 1 69 ? -0.413 -1.998 11.407 1.00 96.06 69 HIS A C 1
ATOM 551 O O . HIS A 1 69 ? -0.599 -0.884 10.901 1.00 96.06 69 HIS A O 1
ATOM 557 N N . LYS A 1 70 ? -0.916 -2.362 12.587 1.00 92.56 70 LYS A N 1
ATOM 558 C CA . LYS A 1 70 ? -1.682 -1.506 13.494 1.00 92.56 70 LYS A CA 1
ATOM 559 C C . LYS A 1 70 ? -1.255 -1.722 14.942 1.00 92.56 70 LYS A C 1
ATOM 561 O O . LYS A 1 70 ? -0.999 -2.890 15.317 1.00 92.56 70 LYS A O 1
#

Secondary structure (DSSP, 8-state):
----------------PPPEEEEEGGGHHHHHHTT-EE-HHHHHHHHTHHHHHHHHHHHHGGG-EEEEE-

Foldseek 3Di:
DDDDDDDPPDPPDPPD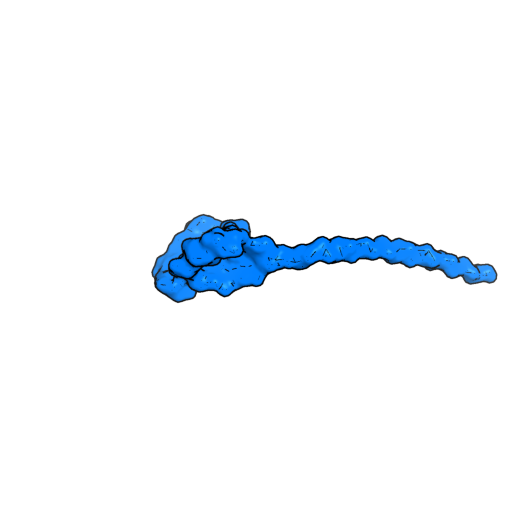PWAKDKDFPVCVVVVVVVVKDFPQVVLCVVQVHDVSNVVQCVVCPRNDITMITD

Solvent-accessible surface area (backbone atoms only — not comparable to full-atom values): 4293 Å² total; per-residue (Å²): 141,84,83,85,78,84,75,81,74,79,78,79,78,78,70,77,78,74,45,72,48,78,41,51,48,83,49,43,66,63,42,42,76,72,63,34,41,76,35,60,65,59,44,25,68,74,41,63,32,72,68,28,42,54,50,48,42,70,74,42,46,82,74,24,71,34,46,33,34,82